Protein AF-A0A924LS79-F1 (afdb_monomer_lite)

Foldseek 3Di:
DVVVVVVVVVVPPVQPADEDEAFEDALPAQWGQQCVCVCVVDVPHDPVQKDKWKDQDPVCLVVVHDTDPPNGTDRHDAQRKMKMWIAGNPPRDIHIYIHGYHYDQDDKDKDKDWPAPDDPVFWTKMAIDIDGDDDFDWDAWPPVRDIDSRRIDTRHDPDDTDD

Sequence (163 aa):
MKKLLLILLLLVKTAFFGQISSLNSDCSGNTFNLNSKIPELLVNQNPNNSTVTFYLTFFDAVAMTNPIVNASAFVGTNGQEIYANVQNNVNGLSSQYGFSLVVTNSNLVVTTAIISPVTCTNGGTIQASPSGGSGNYTYTLLYYGMSSPSGLFSNLNAGNYTI

pLDDT: mean 85.3, std 14.97, range [38.5, 98.12]

Radius of gyration: 26.48 Å; chains: 1; bounding box: 48×28×94 Å

Secondary structure (DSSP, 8-state):
--HHHHHHHHS-----PEE---EEE-TT-SEE-GGGGHHHHTTTS-GGGEEEEEESSHHHHHHT-S--S-GGGEE--TT-EEEEEEEETTT--EEEEEEEEEE--PPPEEEEEEEE---SSS-EEEEEEEES--S---EEETTTTEEESS-EEEEEPSS----

Structure (mmCIF, N/CA/C/O backbone):
data_AF-A0A924LS79-F1
#
_entry.id   AF-A0A924LS79-F1
#
loop_
_atom_site.group_PDB
_atom_site.id
_atom_site.type_symbol
_atom_site.label_atom_id
_atom_site.label_alt_id
_atom_site.label_comp_id
_atom_site.label_asym_id
_atom_site.label_entity_id
_atom_site.label_seq_id
_atom_site.pdbx_PDB_ins_code
_atom_site.Cartn_x
_atom_site.Cartn_y
_atom_site.Cartn_z
_atom_site.occupancy
_atom_site.B_iso_or_equiv
_atom_site.auth_seq_id
_atom_site.auth_comp_id
_atom_site.auth_asym_id
_atom_site.auth_atom_id
_atom_site.pdbx_PDB_model_num
ATOM 1 N N . MET A 1 1 ? 5.195 -1.147 -54.766 1.00 56.88 1 MET A N 1
ATOM 2 C CA . MET A 1 1 ? 4.907 -0.602 -53.417 1.00 56.88 1 MET A CA 1
ATOM 3 C C . MET A 1 1 ? 4.285 -1.612 -52.430 1.00 56.88 1 MET A C 1
ATOM 5 O O . MET A 1 1 ? 3.839 -1.198 -51.375 1.00 56.88 1 MET A O 1
ATOM 9 N N . LYS A 1 2 ? 4.291 -2.935 -52.697 1.00 53.00 2 LYS A N 1
ATOM 10 C CA . LYS A 1 2 ? 3.782 -3.955 -51.744 1.00 53.00 2 LYS A CA 1
ATOM 11 C C . LYS A 1 2 ? 4.863 -4.640 -50.890 1.00 53.00 2 LYS A C 1
ATOM 13 O O . LYS A 1 2 ? 4.554 -5.123 -49.812 1.00 53.00 2 LYS A O 1
ATOM 18 N N . LYS A 1 3 ? 6.134 -4.633 -51.322 1.00 50.47 3 LYS A N 1
ATOM 19 C CA . LYS A 1 3 ? 7.257 -5.190 -50.537 1.00 50.47 3 LYS A CA 1
ATOM 20 C C . LYS A 1 3 ? 7.756 -4.248 -49.427 1.00 50.47 3 LYS A C 1
ATOM 22 O O . LYS A 1 3 ? 8.283 -4.724 -48.433 1.00 50.47 3 LYS A O 1
ATOM 27 N N . LEU A 1 4 ? 7.524 -2.937 -49.560 1.00 43.22 4 LEU A N 1
ATOM 28 C CA . LEU A 1 4 ? 7.904 -1.939 -48.548 1.00 43.22 4 LEU A CA 1
ATOM 29 C C . LEU A 1 4 ? 6.917 -1.899 -47.363 1.00 43.22 4 LEU A C 1
ATOM 31 O O . LEU A 1 4 ? 7.325 -1.662 -46.234 1.00 43.22 4 LEU A O 1
ATOM 35 N N . LEU A 1 5 ? 5.637 -2.216 -47.602 1.00 48.28 5 LEU A N 1
ATOM 36 C CA . LEU A 1 5 ? 4.604 -2.283 -46.560 1.00 48.28 5 LEU A CA 1
ATOM 37 C C . LEU A 1 5 ? 4.782 -3.508 -45.640 1.00 48.28 5 LEU A C 1
ATOM 39 O O . LEU A 1 5 ? 4.510 -3.426 -44.450 1.00 48.28 5 LEU A O 1
ATOM 43 N N . LEU A 1 6 ? 5.298 -4.624 -46.175 1.00 40.72 6 LEU A N 1
ATOM 44 C CA . LEU A 1 6 ? 5.572 -5.843 -45.402 1.00 40.72 6 LEU A CA 1
ATOM 45 C C . LEU A 1 6 ? 6.809 -5.710 -44.498 1.00 40.72 6 LEU A C 1
ATOM 47 O O . LEU A 1 6 ? 6.827 -6.281 -43.417 1.00 40.72 6 LEU A O 1
ATOM 51 N N . ILE A 1 7 ? 7.818 -4.935 -44.916 1.00 46.94 7 ILE A N 1
ATOM 52 C CA . ILE A 1 7 ? 9.011 -4.636 -44.102 1.00 46.94 7 ILE A CA 1
ATOM 53 C C . ILE A 1 7 ? 8.681 -3.609 -43.007 1.00 46.94 7 ILE A C 1
ATOM 55 O O . ILE A 1 7 ? 9.192 -3.721 -41.896 1.00 46.94 7 ILE A O 1
ATOM 59 N N . LEU A 1 8 ? 7.773 -2.663 -43.279 1.00 42.47 8 LEU A N 1
ATOM 60 C CA . LEU A 1 8 ? 7.286 -1.717 -42.271 1.00 42.47 8 LEU A CA 1
ATOM 61 C C . LEU A 1 8 ? 6.385 -2.396 -41.220 1.00 42.47 8 LEU A C 1
ATOM 63 O O . LEU A 1 8 ? 6.464 -2.046 -40.047 1.00 42.47 8 LEU A O 1
ATOM 67 N N . LEU A 1 9 ? 5.607 -3.422 -41.604 1.00 43.00 9 LEU A N 1
ATOM 68 C CA . LEU A 1 9 ? 4.894 -4.286 -40.649 1.00 43.00 9 LEU A CA 1
ATOM 69 C C . LEU A 1 9 ? 5.820 -5.254 -39.885 1.00 43.00 9 LEU A C 1
ATOM 71 O O . LEU A 1 9 ? 5.469 -5.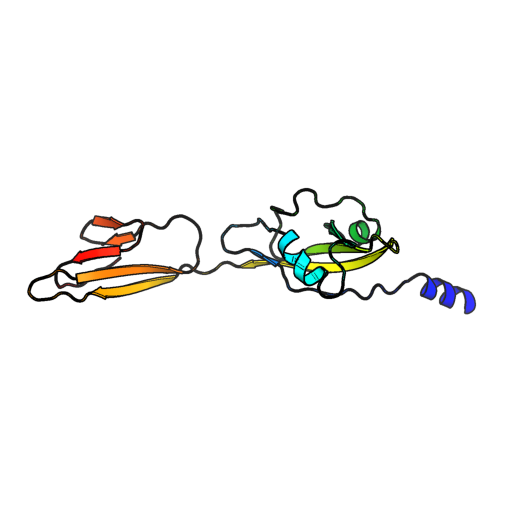662 -38.785 1.00 43.00 9 LEU A O 1
ATOM 75 N N . LEU A 1 10 ? 6.996 -5.602 -40.424 1.00 38.50 10 LEU A N 1
ATOM 76 C CA . LEU A 1 10 ? 7.987 -6.454 -39.742 1.00 38.50 10 LEU A CA 1
ATOM 77 C C . LEU A 1 10 ? 8.794 -5.712 -38.657 1.00 38.50 10 LEU A C 1
ATOM 79 O O . LEU A 1 10 ? 9.420 -6.356 -37.818 1.00 38.50 10 LEU A O 1
ATOM 83 N N . LEU A 1 11 ? 8.800 -4.374 -38.677 1.00 43.62 11 LEU A N 1
ATOM 84 C CA . LEU A 1 11 ? 9.462 -3.527 -37.672 1.00 43.62 11 LEU A CA 1
ATOM 85 C C . LEU A 1 11 ? 8.560 -3.177 -36.484 1.00 43.62 11 LEU A C 1
ATOM 87 O O . LEU A 1 11 ? 9.061 -2.748 -35.446 1.00 43.62 11 LEU A O 1
ATOM 91 N N . VAL A 1 12 ? 7.254 -3.427 -36.586 1.00 47.00 12 VAL A N 1
ATOM 92 C CA . VAL A 1 12 ? 6.381 -3.466 -35.415 1.00 47.00 12 VAL A CA 1
ATOM 93 C C . VAL A 1 12 ? 6.470 -4.882 -34.861 1.00 47.00 12 VAL A C 1
ATOM 95 O O . VAL A 1 12 ? 5.630 -5.732 -35.144 1.00 47.00 12 VAL A O 1
ATOM 98 N N . LYS A 1 13 ? 7.517 -5.159 -34.069 1.00 41.66 13 LYS A N 1
ATOM 99 C CA . LYS A 1 13 ? 7.424 -6.230 -33.070 1.00 41.66 13 LYS A CA 1
ATOM 100 C C . LYS A 1 13 ? 6.155 -5.925 -32.281 1.00 41.66 13 LYS A C 1
ATOM 102 O O . LYS A 1 13 ? 6.141 -4.986 -31.492 1.00 41.66 13 LYS A O 1
ATOM 107 N N . THR A 1 14 ? 5.077 -6.656 -32.537 1.00 43.00 14 THR A N 1
ATOM 108 C CA . THR A 1 14 ? 3.890 -6.620 -31.693 1.00 43.00 14 THR A CA 1
ATOM 109 C C . THR A 1 14 ? 4.330 -7.156 -30.340 1.00 43.00 14 THR A C 1
ATOM 111 O O . THR A 1 14 ? 4.379 -8.367 -30.132 1.00 43.00 14 THR A O 1
ATOM 114 N N . ALA A 1 15 ? 4.753 -6.255 -29.454 1.00 46.50 15 ALA A N 1
ATOM 115 C CA . ALA A 1 15 ? 4.912 -6.559 -28.050 1.00 46.50 15 ALA A CA 1
ATOM 116 C C . ALA A 1 15 ? 3.502 -6.866 -27.550 1.00 46.50 15 ALA A C 1
ATOM 118 O O . ALA A 1 15 ? 2.662 -5.980 -27.403 1.00 46.50 15 ALA A O 1
ATOM 119 N N . PHE A 1 16 ? 3.207 -8.155 -27.425 1.00 45.81 16 PHE A N 1
ATOM 120 C CA . PHE A 1 16 ? 2.018 -8.609 -26.737 1.00 45.81 16 PHE A CA 1
ATOM 121 C C . PHE A 1 16 ? 2.243 -8.251 -25.269 1.00 45.81 16 PHE A C 1
ATOM 123 O O . PHE A 1 16 ? 3.139 -8.796 -24.627 1.00 45.81 16 PHE A O 1
ATOM 130 N N . PHE A 1 17 ? 1.515 -7.261 -24.772 1.00 55.97 17 PHE A N 1
ATOM 131 C CA . PHE A 1 17 ? 1.613 -6.869 -23.376 1.00 55.97 17 PHE A CA 1
ATOM 132 C C . PHE A 1 17 ? 0.940 -7.924 -22.514 1.00 55.97 17 PHE A C 1
ATOM 134 O O . PHE A 1 17 ? -0.225 -8.256 -22.733 1.00 55.97 17 PHE A O 1
ATOM 141 N N . GLY A 1 18 ? 1.651 -8.418 -21.506 1.00 61.34 18 GLY A N 1
ATOM 142 C CA . GLY A 1 18 ? 0.978 -9.017 -20.365 1.00 61.34 18 GLY A CA 1
ATOM 143 C C . GLY A 1 18 ? 0.411 -7.891 -19.507 1.00 61.34 18 GLY A C 1
ATOM 144 O O . GLY A 1 18 ? 1.173 -7.075 -18.987 1.00 61.34 18 GLY A O 1
ATOM 145 N N . GLN A 1 19 ? -0.910 -7.821 -19.358 1.00 73.25 19 GLN A N 1
ATOM 146 C CA . GLN A 1 19 ? -1.488 -7.082 -18.240 1.00 73.25 19 GLN A CA 1
ATOM 147 C C . GLN A 1 19 ? -1.368 -7.962 -16.996 1.00 73.25 19 GLN A C 1
ATOM 149 O O . GLN A 1 19 ? -1.672 -9.155 -17.052 1.00 73.25 19 GLN A O 1
ATOM 154 N N . ILE A 1 20 ? -0.913 -7.381 -15.891 1.00 86.50 20 ILE A N 1
ATOM 155 C CA . ILE A 1 20 ? -0.900 -8.043 -14.582 1.00 86.50 20 ILE A CA 1
ATOM 156 C C . ILE A 1 20 ? -1.923 -7.378 -13.664 1.00 86.50 20 ILE A C 1
ATOM 158 O O . ILE A 1 20 ? -2.471 -6.320 -13.990 1.00 86.50 20 ILE A O 1
ATOM 162 N N . SER A 1 21 ? -2.208 -7.999 -12.523 1.00 90.06 21 SER A N 1
ATOM 163 C CA . SER A 1 21 ? -3.190 -7.467 -11.582 1.00 90.06 21 SER A CA 1
ATOM 164 C C . SER A 1 21 ? -2.845 -6.033 -11.145 1.00 90.06 21 SER A C 1
ATOM 166 O O . SER A 1 21 ? -1.671 -5.673 -11.007 1.00 90.06 21 SER A O 1
ATOM 168 N N . SER A 1 22 ? -3.863 -5.200 -10.902 1.00 90.12 22 SER A N 1
ATOM 169 C CA . SER A 1 22 ? -3.664 -3.839 -10.389 1.00 90.12 22 SER A CA 1
ATOM 170 C C . SER A 1 22 ? -2.937 -3.851 -9.046 1.00 90.12 22 SER A C 1
ATOM 172 O O . SER A 1 22 ? -3.028 -4.813 -8.276 1.00 90.12 22 SER A O 1
ATOM 174 N N . LEU A 1 23 ? -2.189 -2.788 -8.752 1.00 92.00 23 LEU A N 1
ATOM 175 C CA . LEU A 1 23 ? -1.584 -2.603 -7.439 1.00 92.00 23 LEU A CA 1
ATOM 176 C C . LEU A 1 23 ? -2.480 -1.701 -6.597 1.00 92.00 23 LEU A C 1
ATOM 178 O O . LEU A 1 23 ? -2.625 -0.515 -6.893 1.00 92.00 23 LEU A O 1
ATOM 182 N N . 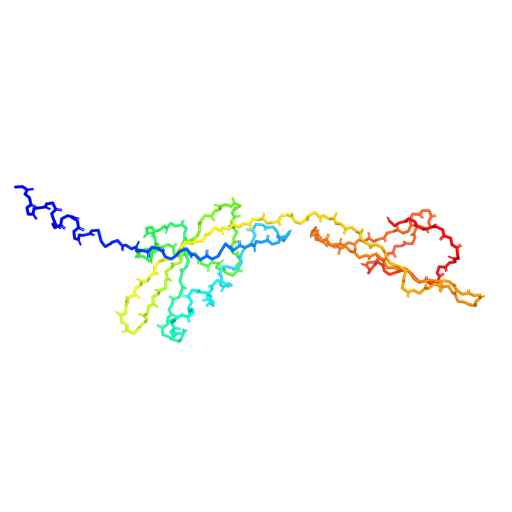ASN A 1 24 ? -3.061 -2.275 -5.551 1.00 88.25 24 ASN A N 1
ATOM 183 C CA . ASN A 1 24 ? -3.956 -1.551 -4.666 1.00 88.25 24 ASN A CA 1
ATOM 184 C C . ASN A 1 24 ? -3.152 -0.937 -3.516 1.00 88.25 24 ASN A C 1
ATOM 186 O O . ASN A 1 24 ? -2.321 -1.624 -2.916 1.00 88.25 24 ASN A O 1
ATOM 190 N N . SER A 1 25 ? -3.398 0.335 -3.206 1.00 83.31 25 SER A N 1
ATOM 191 C CA . SER A 1 25 ? -3.056 0.899 -1.904 1.00 83.31 25 SER A CA 1
ATOM 192 C C . SER A 1 25 ? -4.305 0.917 -1.027 1.00 83.31 25 SER A C 1
ATOM 194 O O . SER A 1 25 ? -5.404 1.272 -1.472 1.00 83.31 25 SER A O 1
ATOM 196 N N . ASP A 1 26 ? -4.129 0.510 0.227 1.00 73.69 26 ASP A N 1
ATOM 197 C CA . ASP A 1 26 ? -5.137 0.701 1.267 1.00 73.69 26 ASP A CA 1
ATOM 198 C C . ASP A 1 26 ? -5.225 2.199 1.633 1.00 73.69 26 ASP A C 1
ATOM 200 O O . ASP A 1 26 ? -4.534 3.051 1.064 1.00 73.69 26 ASP A O 1
ATOM 204 N N . CYS A 1 27 ? -6.012 2.538 2.658 1.00 61.91 27 CYS A N 1
ATOM 205 C CA . CYS A 1 27 ? -6.170 3.897 3.196 1.00 61.91 27 CYS A CA 1
ATOM 206 C C . CYS A 1 27 ? -4.854 4.581 3.670 1.00 61.91 27 CYS A C 1
ATOM 208 O O . CYS A 1 27 ? -4.896 5.686 4.212 1.00 61.91 27 CYS A O 1
ATOM 210 N N . SER A 1 28 ? -3.685 3.956 3.487 1.00 62.16 28 SER A N 1
ATOM 211 C CA . SER A 1 28 ? -2.334 4.489 3.733 1.00 62.16 28 SER A CA 1
ATOM 212 C C . SER A 1 28 ? -1.910 5.609 2.768 1.00 62.16 28 SER A C 1
ATOM 214 O O . SER A 1 28 ? -0.803 6.135 2.886 1.00 62.16 28 SER A O 1
ATOM 216 N N . GLY A 1 29 ? -2.783 5.997 1.836 1.00 70.81 29 GLY A N 1
ATOM 217 C CA . GLY A 1 29 ? -2.595 7.130 0.939 1.00 70.81 29 GLY A CA 1
ATOM 218 C C . GLY A 1 29 ? -2.072 6.735 -0.441 1.00 70.81 29 GLY A C 1
ATOM 219 O O . GLY A 1 29 ? -2.237 5.611 -0.910 1.00 70.81 29 GLY A O 1
ATOM 220 N N . ASN A 1 30 ? -1.444 7.699 -1.106 1.00 84.50 30 ASN A N 1
ATOM 221 C CA . ASN A 1 30 ? -0.997 7.617 -2.499 1.00 84.50 30 ASN A CA 1
ATOM 222 C C . ASN A 1 30 ? 0.363 6.910 -2.677 1.00 84.50 30 ASN A C 1
ATOM 224 O O . ASN A 1 30 ? 1.015 7.087 -3.703 1.00 84.50 30 ASN A O 1
ATOM 228 N N . THR A 1 31 ? 0.818 6.144 -1.683 1.00 90.56 31 THR A N 1
ATOM 229 C CA . THR A 1 31 ? 2.130 5.481 -1.691 1.00 90.56 31 THR A CA 1
ATOM 230 C C . THR A 1 31 ? 1.983 3.998 -2.016 1.00 90.56 31 THR A C 1
ATOM 232 O O . THR A 1 31 ? 1.211 3.287 -1.377 1.00 90.56 31 THR A O 1
ATOM 235 N N . PHE A 1 32 ? 2.771 3.517 -2.975 1.00 92.62 32 PHE A N 1
ATOM 236 C CA . PHE A 1 32 ? 2.709 2.170 -3.528 1.00 92.62 32 PHE A CA 1
ATOM 237 C C . PHE A 1 32 ? 4.078 1.491 -3.470 1.00 92.62 32 PHE A C 1
ATOM 239 O O . PHE A 1 32 ? 5.094 2.065 -3.865 1.00 92.62 32 PHE A O 1
ATOM 246 N N . ASN A 1 33 ? 4.102 0.231 -3.035 1.00 94.81 33 ASN A N 1
ATOM 247 C CA . ASN A 1 33 ? 5.284 -0.617 -3.151 1.00 94.81 33 ASN A CA 1
ATOM 248 C C . ASN A 1 33 ? 5.210 -1.422 -4.456 1.00 94.81 33 ASN A C 1
ATOM 250 O O . ASN A 1 33 ? 4.621 -2.502 -4.492 1.00 94.81 33 ASN A O 1
ATOM 254 N N . LEU A 1 34 ? 5.812 -0.904 -5.527 1.00 95.50 34 LEU A N 1
ATOM 255 C CA . LEU A 1 34 ? 5.839 -1.534 -6.851 1.00 95.50 34 LEU A CA 1
ATOM 256 C C . LEU A 1 34 ? 6.564 -2.887 -6.828 1.00 95.50 34 LEU A C 1
ATOM 258 O O . LEU A 1 34 ? 6.178 -3.805 -7.550 1.00 95.50 34 LEU A O 1
ATOM 262 N N . ASN A 1 35 ? 7.555 -3.056 -5.942 1.00 95.69 35 ASN A N 1
ATOM 263 C CA . ASN A 1 35 ? 8.298 -4.314 -5.808 1.00 95.69 35 ASN A CA 1
ATOM 264 C C . ASN A 1 35 ? 7.397 -5.489 -5.392 1.00 95.69 35 ASN A C 1
ATOM 266 O O . ASN A 1 35 ? 7.742 -6.641 -5.644 1.00 95.69 35 ASN A O 1
ATOM 270 N N . SER A 1 36 ? 6.217 -5.221 -4.821 1.00 94.62 36 SER A N 1
ATOM 271 C CA . SER A 1 36 ? 5.221 -6.258 -4.521 1.00 94.62 36 SER A CA 1
ATOM 272 C C . SER A 1 36 ? 4.696 -6.987 -5.767 1.00 94.62 36 SER A C 1
ATOM 274 O O . SER A 1 36 ? 4.183 -8.096 -5.643 1.00 94.62 36 SER A O 1
ATOM 276 N N . LYS A 1 37 ? 4.862 -6.414 -6.969 1.00 94.81 37 LYS A N 1
ATOM 277 C CA . LYS A 1 37 ? 4.500 -7.046 -8.249 1.00 94.81 37 LYS A CA 1
ATOM 278 C C . LYS A 1 37 ? 5.570 -7.972 -8.817 1.00 94.81 37 LYS A C 1
ATOM 280 O O . LYS A 1 37 ? 5.275 -8.743 -9.725 1.00 94.81 37 LYS A O 1
ATOM 285 N N . ILE A 1 38 ? 6.793 -7.950 -8.283 1.00 94.75 38 ILE A N 1
ATOM 286 C CA . ILE A 1 38 ? 7.903 -8.778 -8.779 1.00 94.75 38 ILE A CA 1
ATOM 287 C C . ILE A 1 38 ? 7.568 -10.283 -8.781 1.00 94.75 38 ILE A C 1
ATOM 289 O O . ILE A 1 38 ? 7.847 -10.926 -9.792 1.00 94.75 38 ILE A O 1
ATOM 293 N N . PRO A 1 39 ? 6.939 -10.871 -7.741 1.00 93.81 39 PRO A N 1
ATOM 294 C CA . PRO A 1 39 ? 6.581 -12.290 -7.767 1.00 93.81 39 PRO A CA 1
ATOM 295 C C . PRO A 1 39 ? 5.644 -12.661 -8.924 1.00 93.81 39 PRO A C 1
ATOM 297 O O . PRO A 1 39 ? 5.843 -13.692 -9.558 1.00 93.81 39 PRO A O 1
ATOM 300 N N . GLU A 1 40 ? 4.663 -11.806 -9.235 1.00 93.19 40 GLU A N 1
ATOM 301 C CA . GLU A 1 40 ? 3.724 -11.996 -10.351 1.00 93.19 40 GLU A CA 1
ATOM 302 C C . GLU A 1 40 ? 4.423 -11.836 -11.713 1.00 93.19 40 GLU A C 1
ATOM 304 O O . GLU A 1 40 ? 4.211 -12.628 -12.629 1.00 93.19 40 GLU A O 1
ATOM 309 N N . LEU A 1 41 ? 5.325 -10.857 -11.826 1.00 92.19 41 LEU A N 1
ATOM 310 C CA . LEU A 1 41 ? 6.125 -10.600 -13.029 1.00 92.19 41 LEU A CA 1
ATOM 311 C C . LEU A 1 41 ? 7.124 -11.726 -13.351 1.00 92.19 41 LEU A C 1
ATOM 313 O O . LEU A 1 41 ? 7.538 -11.871 -14.502 1.00 92.19 41 LEU A O 1
ATOM 317 N N . LEU A 1 42 ? 7.520 -12.518 -12.350 1.00 92.06 42 LEU A N 1
ATOM 318 C CA . LEU A 1 42 ? 8.536 -13.566 -12.471 1.00 92.06 42 LEU A CA 1
ATOM 319 C C . LEU A 1 42 ? 7.980 -14.997 -12.399 1.00 92.06 42 LEU A C 1
ATOM 321 O O . LEU A 1 42 ? 8.775 -15.931 -12.353 1.00 92.06 42 LEU A O 1
ATOM 325 N N . VAL A 1 43 ? 6.656 -15.204 -12.449 1.00 84.69 43 VAL A N 1
ATOM 326 C CA . VAL A 1 43 ? 6.012 -16.535 -12.299 1.00 84.69 43 VAL A CA 1
ATOM 327 C C . VAL A 1 43 ? 6.638 -17.629 -13.180 1.00 84.69 43 VAL A C 1
ATOM 329 O O . VAL A 1 43 ? 6.724 -18.777 -12.758 1.00 84.69 43 VAL A O 1
ATOM 332 N N . ASN A 1 44 ? 7.120 -17.280 -14.378 1.00 81.88 44 ASN A N 1
ATOM 333 C CA . ASN A 1 44 ? 7.751 -18.211 -15.325 1.00 81.88 44 ASN A CA 1
ATOM 334 C C . ASN A 1 44 ? 9.201 -17.831 -15.677 1.00 81.88 44 ASN A C 1
ATOM 336 O O . ASN A 1 44 ? 9.690 -18.160 -16.757 1.00 81.88 44 ASN A O 1
ATOM 340 N N . GLN A 1 45 ? 9.882 -17.089 -14.804 1.00 83.69 45 GLN A N 1
ATOM 341 C CA . GLN A 1 45 ? 11.262 -16.645 -15.000 1.00 83.69 45 GLN A CA 1
ATOM 342 C C . GLN A 1 45 ? 12.123 -17.074 -13.810 1.00 83.69 45 GLN A C 1
ATOM 344 O O . GLN A 1 45 ? 11.633 -17.218 -12.696 1.00 83.69 45 GLN A O 1
ATOM 349 N N . ASN A 1 46 ? 13.428 -17.265 -14.026 1.00 86.88 46 ASN A N 1
ATOM 350 C CA . ASN A 1 46 ? 14.360 -17.479 -12.919 1.00 86.88 46 ASN A CA 1
ATOM 351 C C . ASN A 1 46 ? 14.688 -16.120 -12.270 1.00 86.88 46 ASN A C 1
ATOM 353 O O . ASN A 1 46 ? 15.308 -15.289 -12.946 1.00 86.88 46 ASN A O 1
ATOM 357 N N . PRO A 1 47 ? 14.345 -15.889 -10.988 1.00 88.88 47 PRO A N 1
ATOM 358 C CA . PRO A 1 47 ? 14.584 -14.606 -10.330 1.00 88.88 47 PRO A CA 1
ATOM 359 C C . PRO A 1 47 ? 16.061 -14.217 -10.233 1.00 88.88 47 PRO A C 1
ATOM 361 O O . PRO A 1 47 ? 16.378 -13.037 -10.273 1.00 88.88 47 PRO A O 1
ATOM 364 N N . ASN A 1 48 ? 16.979 -15.187 -10.175 1.00 90.88 48 ASN A N 1
ATOM 365 C CA . ASN A 1 48 ? 18.420 -14.910 -10.100 1.00 90.88 48 ASN A CA 1
ATOM 366 C C . ASN A 1 48 ? 19.000 -14.410 -11.429 1.00 90.88 48 ASN A C 1
ATOM 368 O O . ASN A 1 48 ? 20.053 -13.780 -11.463 1.00 90.88 48 ASN A O 1
ATOM 372 N N . ASN A 1 49 ? 18.301 -14.691 -12.527 1.00 92.62 49 ASN A N 1
ATOM 373 C CA . ASN A 1 49 ? 18.716 -14.344 -13.880 1.00 92.62 49 ASN A CA 1
ATOM 374 C C . ASN A 1 49 ? 17.814 -13.268 -14.488 1.00 92.62 49 ASN A C 1
ATOM 376 O O . ASN A 1 49 ? 17.839 -13.091 -15.702 1.00 92.62 49 ASN A O 1
ATOM 380 N N . SER A 1 50 ? 16.999 -12.589 -13.681 1.00 93.31 50 SER A N 1
ATOM 381 C CA . SER A 1 50 ? 16.037 -11.606 -14.169 1.00 93.31 50 SER A CA 1
ATOM 382 C C . SER A 1 50 ? 16.155 -10.300 -13.399 1.00 93.31 50 SER A C 1
ATOM 384 O O . SER A 1 50 ? 16.265 -10.297 -12.177 1.00 93.31 50 SER A O 1
ATOM 386 N N . THR A 1 51 ? 16.094 -9.189 -14.120 1.00 95.19 51 THR A N 1
ATOM 387 C CA . THR A 1 51 ? 16.068 -7.837 -13.566 1.00 95.19 51 THR A CA 1
ATOM 388 C C . THR A 1 51 ? 14.702 -7.227 -13.850 1.00 95.19 51 THR A C 1
ATOM 390 O O . THR A 1 51 ? 14.247 -7.249 -14.992 1.00 95.19 51 THR A O 1
ATOM 393 N N . VAL A 1 52 ? 14.044 -6.691 -12.819 1.00 96.56 52 VAL A N 1
ATOM 394 C CA . VAL A 1 52 ? 12.768 -5.976 -12.955 1.00 96.56 52 VAL A CA 1
ATOM 395 C C . VAL A 1 52 ? 12.988 -4.497 -12.666 1.00 96.56 52 VAL A C 1
ATOM 397 O O . VAL A 1 52 ? 13.483 -4.143 -11.597 1.00 96.56 52 VAL A O 1
ATOM 400 N N . THR A 1 53 ? 12.598 -3.636 -13.600 1.00 97.50 53 THR A N 1
ATOM 401 C CA . THR A 1 53 ? 12.633 -2.174 -13.455 1.00 97.50 53 THR A CA 1
ATOM 402 C C . THR A 1 53 ? 11.276 -1.571 -13.807 1.00 97.50 53 THR A C 1
ATOM 404 O O . THR A 1 53 ? 10.560 -2.094 -14.658 1.00 97.50 53 THR A O 1
ATOM 407 N N . PHE A 1 54 ? 10.902 -0.474 -13.144 1.00 98.12 54 PHE A N 1
ATOM 408 C CA . PHE A 1 54 ? 9.599 0.181 -13.310 1.00 98.12 54 PHE A CA 1
ATOM 409 C C . PHE A 1 54 ? 9.740 1.571 -13.935 1.00 98.12 54 PHE A C 1
ATOM 411 O O . PHE A 1 54 ? 10.740 2.252 -13.712 1.00 98.12 54 PHE A O 1
ATOM 418 N N . TYR A 1 55 ? 8.726 2.000 -14.685 1.00 98.06 55 TYR A N 1
ATOM 419 C CA . TYR A 1 55 ? 8.724 3.209 -15.508 1.00 98.06 55 TYR A CA 1
ATOM 420 C C . TYR A 1 55 ? 7.332 3.846 -15.556 1.00 98.06 55 TYR A C 1
ATOM 422 O O . TYR A 1 55 ? 6.315 3.167 -15.403 1.00 98.06 55 TYR A O 1
ATOM 430 N N . LEU A 1 56 ? 7.293 5.159 -15.807 1.00 96.50 56 LEU A N 1
ATOM 431 C CA . LEU A 1 56 ? 6.047 5.922 -15.963 1.00 96.50 56 LEU A CA 1
ATOM 432 C C . LEU A 1 56 ? 5.450 5.819 -17.367 1.00 96.50 56 LEU A C 1
ATOM 434 O O . LEU A 1 56 ? 4.254 6.027 -17.540 1.00 96.50 56 LEU A O 1
ATOM 438 N N . THR A 1 57 ? 6.273 5.526 -18.373 1.00 95.88 57 THR A N 1
ATOM 439 C CA . THR A 1 57 ? 5.822 5.404 -19.758 1.00 95.88 57 THR A CA 1
ATOM 440 C C . THR A 1 57 ? 6.262 4.077 -20.347 1.00 95.88 57 THR A C 1
ATOM 442 O O . THR A 1 57 ? 7.310 3.527 -20.000 1.00 95.88 57 THR A O 1
ATOM 445 N N . PHE A 1 58 ? 5.473 3.576 -21.293 1.00 93.25 58 PHE A N 1
ATOM 446 C CA . PHE A 1 58 ? 5.852 2.393 -22.050 1.00 93.25 58 PHE A CA 1
ATOM 447 C C . PHE A 1 58 ? 7.153 2.599 -22.838 1.00 93.25 58 PHE A C 1
ATOM 449 O O . PHE A 1 58 ? 7.991 1.702 -22.896 1.00 93.25 58 PHE A O 1
ATOM 456 N N . PHE A 1 59 ? 7.333 3.780 -23.435 1.00 94.62 59 PHE A N 1
ATOM 457 C CA . PHE A 1 59 ? 8.521 4.080 -24.231 1.00 94.62 59 PHE A CA 1
ATOM 458 C C . PHE A 1 59 ? 9.795 3.994 -23.384 1.00 94.62 59 PHE A C 1
ATOM 460 O O . PHE A 1 59 ? 10.752 3.340 -23.791 1.00 94.62 59 PHE A O 1
ATOM 467 N N . ASP A 1 60 ? 9.764 4.562 -22.178 1.00 96.94 60 ASP A N 1
ATOM 468 C CA . ASP A 1 60 ? 10.851 4.452 -21.206 1.00 96.94 60 ASP A CA 1
ATOM 469 C C . ASP A 1 60 ? 11.098 3.001 -20.779 1.00 96.94 60 ASP A C 1
ATOM 471 O O . ASP A 1 60 ? 12.249 2.580 -20.682 1.00 96.94 60 ASP A O 1
ATOM 475 N N . ALA A 1 61 ? 10.044 2.196 -20.604 1.00 95.50 61 ALA A N 1
ATOM 476 C CA . ALA A 1 61 ? 10.188 0.778 -20.281 1.00 95.50 61 ALA A CA 1
ATOM 477 C C . ALA A 1 61 ? 10.850 -0.029 -21.406 1.00 95.50 61 ALA A C 1
ATOM 479 O O . ALA A 1 61 ? 11.640 -0.929 -21.127 1.00 95.50 61 ALA A O 1
ATOM 480 N N . VAL A 1 62 ? 10.563 0.276 -22.674 1.00 93.94 62 VAL A N 1
ATOM 481 C CA . VAL A 1 62 ? 11.210 -0.373 -23.830 1.00 93.94 62 VAL A CA 1
ATOM 482 C C . VAL A 1 62 ? 12.649 0.100 -24.000 1.00 93.94 62 VAL A C 1
ATOM 484 O O . VAL A 1 62 ? 13.538 -0.719 -24.226 1.00 93.94 62 VAL A O 1
ATOM 487 N N . ALA A 1 63 ? 12.882 1.408 -23.886 1.00 94.50 63 ALA A N 1
ATOM 488 C CA . ALA A 1 63 ? 14.203 2.015 -24.016 1.00 94.50 63 ALA A CA 1
ATOM 489 C C . ALA A 1 63 ? 15.092 1.788 -22.779 1.00 94.50 63 ALA A C 1
ATOM 491 O O . ALA A 1 63 ? 16.299 2.009 -22.844 1.00 94.50 63 ALA A O 1
ATOM 492 N N . MET A 1 64 ? 14.501 1.333 -21.669 1.00 94.62 64 MET A N 1
ATOM 493 C CA . MET A 1 64 ? 15.117 1.214 -20.346 1.00 94.62 64 MET A CA 1
ATOM 494 C C . MET A 1 64 ? 15.710 2.542 -19.841 1.00 94.62 64 MET A C 1
ATOM 496 O O . MET A 1 64 ? 16.738 2.563 -19.165 1.00 94.62 64 MET A O 1
ATOM 500 N N . THR A 1 65 ? 15.047 3.658 -20.142 1.00 97.06 65 THR A N 1
ATOM 501 C CA . THR A 1 65 ? 15.440 5.021 -19.748 1.00 97.06 65 THR A CA 1
ATOM 502 C C . THR A 1 65 ? 14.555 5.549 -18.626 1.00 97.06 65 THR A C 1
ATOM 504 O O . THR A 1 65 ? 13.423 5.117 -18.491 1.00 97.06 65 THR A O 1
ATOM 507 N N . ASN A 1 66 ? 15.043 6.486 -17.808 1.00 96.88 66 ASN A N 1
ATOM 508 C CA . ASN A 1 66 ? 14.251 7.135 -16.746 1.00 96.88 66 ASN A CA 1
ATOM 509 C C . ASN A 1 66 ? 13.517 6.162 -15.783 1.00 96.88 66 ASN A C 1
ATOM 511 O O . ASN A 1 66 ? 12.306 6.299 -15.580 1.00 96.88 66 ASN A O 1
ATOM 515 N N . PRO A 1 67 ? 14.205 5.166 -15.185 1.00 97.81 67 PRO A N 1
ATOM 516 C CA . PRO A 1 67 ? 13.565 4.232 -14.263 1.00 97.81 67 PRO A CA 1
ATOM 517 C C . PRO A 1 67 ? 13.065 4.931 -12.990 1.00 97.81 67 PRO A C 1
ATOM 519 O O . PRO A 1 67 ? 13.686 5.864 -12.475 1.00 97.81 67 PRO A O 1
ATOM 522 N N . ILE A 1 68 ? 11.965 4.426 -12.433 1.00 98.12 68 ILE A N 1
ATOM 523 C CA . ILE A 1 68 ? 11.450 4.827 -11.122 1.00 98.12 68 ILE A CA 1
ATOM 524 C C . ILE A 1 68 ? 12.434 4.352 -10.049 1.00 98.12 68 ILE A C 1
ATOM 526 O O . ILE A 1 68 ? 12.572 3.157 -9.798 1.00 98.12 68 ILE A O 1
ATOM 530 N N . VAL A 1 69 ? 13.101 5.302 -9.390 1.00 95.69 69 VAL A N 1
ATOM 531 C CA . VAL A 1 69 ? 14.146 5.009 -8.393 1.00 95.69 69 VAL A CA 1
ATOM 532 C C . VAL A 1 69 ? 13.557 4.477 -7.082 1.00 95.69 69 VAL A C 1
ATOM 534 O O . VAL A 1 69 ? 14.050 3.496 -6.533 1.00 95.69 69 VAL A O 1
ATOM 537 N N . ASN A 1 70 ? 12.486 5.091 -6.571 1.00 94.31 70 ASN A N 1
ATOM 538 C CA . ASN A 1 70 ? 11.879 4.708 -5.291 1.00 94.31 70 ASN A CA 1
ATOM 539 C C . ASN A 1 70 ? 10.710 3.726 -5.480 1.00 94.31 70 ASN A C 1
ATOM 541 O O . ASN A 1 70 ? 9.564 4.035 -5.163 1.00 94.31 70 ASN A O 1
ATOM 545 N N . ALA A 1 71 ? 10.994 2.543 -6.026 1.00 95.50 71 ALA A N 1
ATOM 546 C CA . ALA A 1 71 ? 9.970 1.538 -6.322 1.00 95.50 71 ALA A CA 1
ATOM 547 C C . ALA A 1 71 ? 9.282 0.965 -5.066 1.00 95.50 71 ALA A C 1
ATOM 549 O O . ALA A 1 71 ? 8.145 0.513 -5.150 1.00 95.50 71 ALA A O 1
ATOM 550 N N . SER A 1 72 ? 9.924 0.994 -3.894 1.00 94.75 72 SER A N 1
ATOM 551 C CA . SER A 1 72 ? 9.335 0.494 -2.641 1.00 94.75 72 SER A CA 1
ATOM 552 C C . SER A 1 72 ? 8.319 1.442 -1.998 1.00 94.75 72 SER A C 1
ATOM 554 O O . SER A 1 72 ? 7.531 1.003 -1.164 1.00 94.75 72 SER A O 1
ATOM 556 N N . ALA A 1 73 ? 8.351 2.727 -2.354 1.00 93.19 73 ALA A N 1
ATOM 557 C CA . ALA A 1 73 ? 7.491 3.764 -1.790 1.00 93.19 73 ALA A CA 1
ATOM 558 C C . ALA A 1 73 ? 7.169 4.834 -2.847 1.00 93.19 73 ALA A C 1
ATOM 560 O O . ALA A 1 73 ? 7.344 6.034 -2.627 1.00 93.19 73 ALA A O 1
ATOM 561 N N . PHE A 1 74 ? 6.736 4.389 -4.024 1.00 95.00 74 PHE A N 1
ATOM 562 C CA . PHE A 1 74 ? 6.384 5.266 -5.131 1.00 95.00 74 PHE A CA 1
ATOM 563 C C . PHE A 1 74 ? 5.109 6.047 -4.800 1.00 95.00 74 PHE A C 1
ATOM 565 O O . PHE A 1 74 ? 4.098 5.447 -4.445 1.00 95.00 74 PHE A O 1
ATOM 572 N N . VAL A 1 75 ? 5.136 7.374 -4.936 1.00 93.25 75 VAL A N 1
ATOM 573 C CA . VAL A 1 75 ? 3.947 8.214 -4.744 1.00 93.25 75 VAL A CA 1
ATOM 574 C C . VAL A 1 75 ? 3.257 8.406 -6.092 1.00 93.25 75 VAL A C 1
ATOM 576 O O . VAL A 1 75 ? 3.795 9.083 -6.966 1.00 93.25 75 VAL A O 1
ATOM 579 N N . GLY A 1 76 ? 2.084 7.798 -6.252 1.00 91.94 76 GLY A N 1
ATOM 580 C CA . GLY A 1 76 ? 1.303 7.801 -7.489 1.00 91.94 76 GLY A CA 1
ATOM 581 C C . GLY A 1 76 ? -0.124 8.313 -7.307 1.00 91.94 76 GLY A C 1
ATOM 582 O O . GLY A 1 76 ? -0.515 8.743 -6.226 1.00 91.94 76 GLY A O 1
ATOM 583 N N . THR A 1 77 ? -0.929 8.271 -8.364 1.00 91.25 77 THR A N 1
ATOM 584 C CA . THR A 1 77 ? -2.348 8.661 -8.321 1.00 91.25 77 THR A CA 1
ATOM 585 C C . THR A 1 77 ? -3.269 7.495 -8.662 1.00 91.25 77 THR A C 1
ATOM 587 O O . THR A 1 77 ? -2.876 6.526 -9.312 1.00 91.25 77 THR A O 1
ATOM 590 N N . ASN A 1 78 ? -4.525 7.578 -8.215 1.00 90.81 78 ASN A N 1
ATOM 591 C CA . ASN A 1 78 ? -5.531 6.575 -8.548 1.00 90.81 78 ASN A CA 1
ATOM 592 C C . ASN A 1 78 ? -5.760 6.513 -10.067 1.00 90.81 78 ASN A C 1
ATOM 594 O O . ASN A 1 78 ? -6.019 7.539 -10.696 1.00 90.81 78 ASN A O 1
ATOM 598 N N . GLY A 1 79 ? -5.685 5.313 -10.637 1.00 89.81 79 GLY A N 1
ATOM 599 C CA . GLY A 1 79 ? -5.797 5.065 -12.073 1.00 89.81 79 GLY A CA 1
ATOM 600 C C . GLY A 1 79 ? -4.502 5.278 -12.862 1.00 89.81 79 GLY A C 1
ATOM 601 O O . GLY A 1 79 ? -4.506 5.074 -14.072 1.00 89.81 79 GLY A O 1
ATOM 602 N N . GLN A 1 80 ? -3.397 5.668 -12.218 1.00 94.00 80 GLN A N 1
ATOM 603 C CA . GLN A 1 80 ? -2.115 5.831 -12.900 1.00 94.00 80 GLN A CA 1
ATOM 604 C C . GLN A 1 80 ? -1.596 4.486 -13.412 1.00 94.00 80 GLN A C 1
ATOM 606 O O . GLN A 1 80 ? -1.561 3.507 -12.669 1.00 94.00 80 GLN A O 1
ATOM 611 N N . GLU A 1 81 ? -1.147 4.441 -14.663 1.00 95.12 81 GLU A N 1
ATOM 612 C CA . GLU A 1 81 ? -0.467 3.268 -15.209 1.00 95.12 81 GLU A CA 1
ATOM 613 C C . GLU A 1 81 ? 1.028 3.287 -14.892 1.00 95.12 81 GLU A C 1
ATOM 615 O O . GLU A 1 81 ? 1.692 4.321 -14.988 1.00 95.12 81 GLU A O 1
ATOM 620 N N . ILE A 1 82 ? 1.551 2.115 -14.545 1.00 97.12 82 ILE A N 1
ATOM 621 C CA . ILE A 1 82 ? 2.972 1.844 -14.356 1.00 97.12 82 ILE A CA 1
ATOM 622 C C . ILE A 1 82 ? 3.377 0.721 -15.300 1.00 97.12 82 ILE A C 1
ATOM 624 O O . ILE A 1 82 ? 2.650 -0.257 -15.492 1.00 97.12 82 ILE A O 1
ATOM 628 N N . TYR A 1 83 ? 4.572 0.860 -15.863 1.00 97.00 83 TYR A N 1
ATOM 629 C CA . TYR A 1 83 ? 5.139 -0.091 -16.803 1.00 97.00 83 TYR A CA 1
ATOM 630 C C . TYR A 1 83 ? 6.355 -0.772 -16.186 1.00 97.00 83 TYR A C 1
ATOM 632 O O . TYR A 1 83 ? 7.247 -0.105 -15.670 1.00 97.00 83 TYR A O 1
ATOM 640 N N . ALA A 1 84 ? 6.412 -2.099 -16.242 1.00 96.88 84 ALA A N 1
ATOM 641 C CA . ALA A 1 84 ? 7.565 -2.881 -15.814 1.00 96.88 84 ALA A CA 1
ATOM 642 C C . ALA A 1 84 ? 8.322 -3.424 -17.031 1.00 96.88 84 ALA A C 1
ATOM 644 O O . ALA A 1 84 ? 7.705 -3.918 -17.974 1.00 96.88 84 ALA A O 1
ATOM 645 N N . ASN A 1 85 ? 9.652 -3.377 -16.993 1.00 95.56 85 ASN A N 1
ATOM 646 C CA . ASN A 1 85 ? 10.525 -4.156 -17.865 1.00 95.56 85 ASN A CA 1
ATOM 647 C C . ASN A 1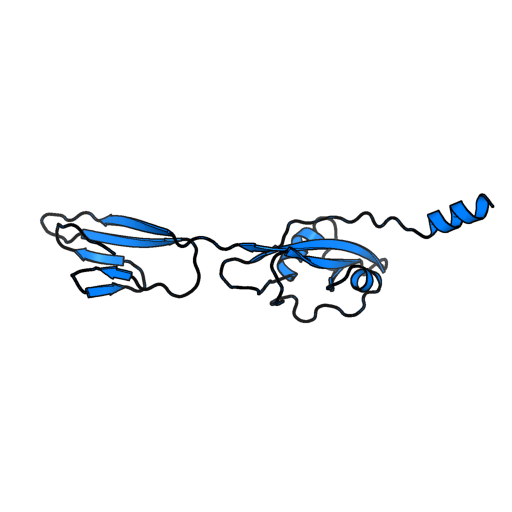 85 ? 11.073 -5.337 -17.062 1.00 95.56 85 ASN A C 1
ATOM 649 O O . ASN A 1 85 ? 11.656 -5.147 -15.997 1.00 95.56 85 ASN A O 1
ATOM 653 N N . VAL A 1 86 ? 10.877 -6.546 -17.578 1.00 95.25 86 VAL A N 1
ATOM 654 C CA . VAL A 1 86 ? 11.490 -7.770 -17.063 1.00 95.25 86 VAL A CA 1
ATOM 655 C C . VAL A 1 86 ? 12.562 -8.191 -18.057 1.00 95.25 86 VAL A C 1
ATOM 657 O O . VAL A 1 86 ? 12.235 -8.687 -19.136 1.00 95.25 86 VAL A O 1
ATOM 660 N N . GLN A 1 87 ? 13.829 -7.980 -17.708 1.00 94.94 87 GLN A N 1
ATOM 661 C CA . GLN A 1 87 ? 14.983 -8.348 -18.522 1.00 94.94 87 GLN A CA 1
ATOM 662 C C . GLN A 1 87 ? 15.594 -9.656 -18.029 1.00 94.94 87 GLN A C 1
ATOM 664 O O . GLN A 1 87 ? 15.907 -9.794 -16.851 1.00 94.94 87 GLN A O 1
ATOM 669 N N . ASN A 1 88 ? 15.824 -10.602 -18.935 1.00 93.62 88 ASN A N 1
ATOM 670 C CA . ASN A 1 88 ? 16.589 -11.806 -18.650 1.00 93.62 88 ASN A CA 1
ATOM 671 C C . ASN A 1 88 ? 18.088 -11.535 -18.866 1.00 93.62 88 ASN A C 1
ATOM 673 O O . ASN A 1 88 ? 18.534 -11.240 -19.973 1.00 93.62 88 ASN A O 1
ATOM 677 N N . ASN A 1 89 ? 18.876 -11.668 -17.805 1.00 92.50 89 ASN A N 1
ATOM 678 C CA . ASN A 1 89 ? 20.301 -11.340 -17.756 1.00 92.50 89 ASN A CA 1
ATOM 679 C C . ASN A 1 89 ? 21.192 -12.359 -18.493 1.00 92.50 89 ASN A C 1
ATOM 681 O O . ASN A 1 89 ? 22.376 -12.103 -18.685 1.00 92.50 89 ASN A O 1
ATOM 685 N N . VAL A 1 90 ? 20.650 -13.513 -18.903 1.00 93.38 90 VAL A N 1
ATOM 686 C CA . VAL A 1 90 ? 21.395 -14.535 -19.660 1.00 93.38 90 VAL A CA 1
ATOM 687 C C . VAL A 1 90 ? 21.334 -14.263 -21.160 1.00 93.38 90 VAL A C 1
ATOM 689 O O . VAL A 1 90 ? 22.342 -14.394 -21.847 1.00 93.38 90 VAL A O 1
ATOM 692 N N . ASN A 1 91 ? 20.160 -13.901 -21.685 1.00 90.50 91 ASN A N 1
ATOM 693 C CA . ASN A 1 91 ? 19.943 -13.731 -23.129 1.00 90.50 91 ASN A CA 1
ATOM 694 C C . ASN A 1 91 ? 19.644 -12.281 -23.556 1.00 90.50 91 ASN A C 1
ATOM 696 O O . ASN A 1 91 ? 19.518 -12.016 -24.750 1.00 90.50 91 ASN A O 1
ATOM 700 N N . GLY A 1 92 ? 19.523 -11.352 -22.605 1.00 87.81 92 GLY A N 1
ATOM 701 C CA . GLY A 1 92 ? 19.259 -9.932 -22.846 1.00 87.81 92 GLY A CA 1
ATOM 702 C C . GLY A 1 92 ? 17.845 -9.615 -23.338 1.00 87.81 92 GLY A C 1
ATOM 703 O O . GLY A 1 92 ? 17.572 -8.469 -23.692 1.00 87.81 92 GLY A O 1
ATOM 704 N N . LEU A 1 93 ? 16.941 -10.597 -23.394 1.00 90.19 93 LEU A N 1
ATOM 705 C CA . LEU A 1 93 ? 15.567 -10.379 -23.832 1.00 90.19 93 LEU A CA 1
ATOM 706 C C . LEU A 1 93 ? 14.765 -9.688 -22.731 1.00 90.19 93 LEU A C 1
ATOM 708 O O . LEU A 1 93 ? 14.822 -10.089 -21.569 1.00 90.19 93 LEU A O 1
ATOM 712 N N . SER A 1 94 ? 13.973 -8.694 -23.124 1.00 92.12 94 SER A N 1
ATOM 713 C CA . SER A 1 94 ? 13.066 -7.978 -22.230 1.00 92.12 94 SER A CA 1
ATOM 714 C C . SER A 1 94 ? 11.610 -8.208 -22.610 1.00 92.12 94 SER A C 1
ATOM 716 O O . SER A 1 94 ? 11.267 -8.232 -23.792 1.00 92.12 94 SER A O 1
ATOM 718 N N . SER A 1 95 ? 10.756 -8.322 -21.598 1.00 91.75 95 SER A N 1
ATOM 719 C CA . SER A 1 95 ? 9.295 -8.309 -21.723 1.00 91.75 95 SER A CA 1
ATOM 720 C C . SER A 1 95 ? 8.726 -7.115 -20.963 1.00 91.75 95 SER A C 1
ATOM 722 O O . SER A 1 95 ? 9.222 -6.787 -19.885 1.00 91.75 95 SER A O 1
ATOM 724 N N . GLN A 1 96 ? 7.700 -6.464 -21.511 1.00 94.12 96 GLN A N 1
ATOM 725 C CA . GLN A 1 96 ? 7.054 -5.311 -20.883 1.00 94.12 96 GLN A CA 1
ATOM 726 C C . GLN A 1 96 ? 5.656 -5.666 -20.383 1.00 94.12 96 GLN A C 1
ATOM 728 O O . GLN A 1 96 ? 4.893 -6.353 -21.064 1.00 94.12 96 GLN A O 1
ATOM 733 N N . TYR A 1 97 ? 5.325 -5.146 -19.207 1.00 94.12 97 TYR A N 1
ATOM 734 C CA . TYR A 1 97 ? 4.040 -5.347 -18.546 1.00 94.12 97 TYR A CA 1
ATOM 735 C C . TYR A 1 97 ? 3.478 -4.005 -18.099 1.00 94.12 97 TYR A C 1
ATOM 737 O O . TYR A 1 97 ? 4.239 -3.118 -17.716 1.00 94.12 97 TYR A O 1
ATOM 745 N N . GLY A 1 98 ? 2.156 -3.866 -18.139 1.00 94.31 98 GLY A N 1
ATOM 746 C CA . GLY A 1 98 ? 1.443 -2.695 -17.632 1.00 94.31 98 GLY A CA 1
ATOM 747 C C . GLY A 1 98 ? 0.510 -3.081 -16.490 1.00 94.31 98 GLY A C 1
ATOM 748 O O . GLY A 1 98 ? -0.117 -4.144 -16.530 1.00 94.31 98 GLY A O 1
ATOM 749 N N . PHE A 1 99 ? 0.410 -2.221 -15.480 1.00 94.75 99 PHE A N 1
ATOM 750 C CA . PHE A 1 99 ? -0.589 -2.335 -14.421 1.00 94.75 99 PHE A CA 1
ATOM 751 C C . PHE A 1 99 ? -1.024 -0.963 -13.919 1.00 94.75 99 PHE A C 1
ATOM 753 O O . PHE A 1 99 ? -0.255 -0.003 -13.933 1.00 94.75 99 PHE A O 1
ATOM 760 N N . SER A 1 100 ? -2.266 -0.880 -13.451 1.00 94.50 100 SER A N 1
ATOM 761 C CA . SER A 1 100 ? -2.817 0.345 -12.874 1.00 94.50 100 SER A CA 1
ATOM 762 C C . SER A 1 100 ? -2.620 0.375 -11.361 1.00 94.50 100 SER A C 1
ATOM 764 O O . SER A 1 100 ? -2.731 -0.650 -10.681 1.00 94.50 100 SER A O 1
ATOM 766 N N . LEU A 1 101 ? -2.371 1.569 -10.837 1.00 93.62 101 LEU A N 1
ATOM 767 C CA . LEU A 1 101 ? -2.443 1.885 -9.419 1.00 93.62 101 LEU A CA 1
ATOM 768 C C . LEU A 1 101 ? -3.897 2.151 -9.046 1.00 93.62 101 LEU A C 1
ATOM 770 O O . LEU A 1 101 ? -4.586 2.918 -9.719 1.00 93.62 101 LEU A O 1
ATOM 774 N N . VAL A 1 102 ? -4.368 1.528 -7.974 1.00 90.44 102 VAL A N 1
ATOM 775 C CA . VAL A 1 102 ? -5.738 1.702 -7.487 1.00 90.44 102 VAL A CA 1
ATOM 776 C C . VAL A 1 102 ? -5.681 2.128 -6.032 1.00 90.44 102 VAL A C 1
ATOM 778 O O . VAL A 1 102 ? -5.162 1.408 -5.187 1.00 90.44 102 VAL A O 1
ATOM 781 N N . VAL A 1 103 ? -6.228 3.299 -5.729 1.00 87.50 103 VAL A N 1
ATOM 782 C CA . VAL A 1 103 ? -6.399 3.749 -4.345 1.00 87.50 103 VAL A CA 1
ATOM 783 C C . VAL A 1 103 ? -7.752 3.247 -3.869 1.00 87.50 103 VAL A C 1
ATOM 785 O O . VAL A 1 103 ? -8.795 3.719 -4.329 1.00 87.50 103 VAL A O 1
ATOM 788 N N . THR A 1 104 ? -7.742 2.278 -2.958 1.00 80.06 104 THR A N 1
ATOM 789 C CA . THR A 1 104 ? -8.969 1.772 -2.341 1.00 80.06 104 THR A CA 1
ATOM 790 C C . THR A 1 104 ? -9.222 2.489 -1.023 1.00 80.06 104 THR A C 1
ATOM 792 O O . THR A 1 104 ? -8.467 2.357 -0.064 1.00 80.06 104 THR A O 1
ATOM 795 N N . ASN A 1 105 ? -10.312 3.255 -0.968 1.00 73.38 105 ASN A N 1
ATOM 796 C CA . ASN A 1 105 ? -10.808 3.799 0.289 1.00 73.38 105 ASN A CA 1
ATOM 797 C C . ASN A 1 105 ? -11.734 2.763 0.920 1.00 73.38 105 ASN A C 1
ATOM 799 O O . ASN A 1 105 ? -12.839 2.533 0.427 1.00 73.38 105 ASN A O 1
ATOM 803 N N . SER A 1 106 ? -11.292 2.133 2.004 1.00 73.94 106 SER A N 1
ATOM 804 C CA . SER A 1 106 ? -12.189 1.324 2.821 1.00 73.94 106 SER A CA 1
ATOM 805 C C . SER A 1 106 ? -12.960 2.239 3.761 1.00 73.94 106 SER A C 1
ATOM 807 O O . SER A 1 106 ? -12.360 2.933 4.588 1.00 73.94 106 SER A O 1
ATOM 809 N N . ASN A 1 107 ? -14.288 2.214 3.658 1.00 76.06 107 ASN A N 1
ATOM 810 C CA . ASN A 1 107 ? -15.159 2.925 4.588 1.00 76.06 107 ASN A CA 1
ATOM 811 C C . ASN A 1 107 ? -14.858 2.480 6.020 1.00 76.06 107 ASN A C 1
ATOM 813 O O . ASN A 1 107 ? -14.696 1.287 6.278 1.00 76.06 107 ASN A O 1
ATOM 817 N N . LEU A 1 108 ? -14.793 3.446 6.936 1.00 83.06 108 LEU A N 1
ATOM 818 C CA . LEU A 1 108 ? -14.681 3.152 8.356 1.00 83.06 108 LEU A CA 1
ATOM 819 C C . LEU A 1 108 ? -15.993 2.525 8.833 1.00 83.06 108 LEU A C 1
ATOM 821 O O . LEU A 1 108 ? -17.052 3.148 8.760 1.00 83.06 108 LEU A O 1
ATOM 825 N N . VAL A 1 109 ? -15.909 1.303 9.341 1.00 85.50 109 VAL A N 1
ATOM 826 C CA . VAL A 1 109 ? -17.009 0.590 9.989 1.00 85.50 109 VAL A CA 1
ATOM 827 C C . VAL A 1 109 ? -16.544 0.196 11.379 1.00 85.50 109 VAL A C 1
ATOM 829 O O . VAL A 1 109 ? -15.481 -0.396 11.531 1.00 85.50 109 VAL A O 1
ATOM 832 N N . VAL A 1 110 ? -17.332 0.510 12.403 1.00 89.12 110 VAL A N 1
ATOM 833 C CA . VAL A 1 110 ? -17.060 0.068 13.774 1.00 89.12 110 VAL A CA 1
ATOM 834 C C . VAL A 1 110 ? -18.018 -1.061 14.108 1.00 89.12 110 VAL A C 1
ATOM 836 O O . VAL A 1 110 ? -19.231 -0.927 13.966 1.00 89.12 110 VAL A O 1
ATOM 839 N N . THR A 1 111 ? -17.461 -2.181 14.546 1.00 90.75 111 THR A N 1
ATOM 840 C CA . THR A 1 111 ? -18.222 -3.323 15.055 1.00 90.75 111 THR A CA 1
ATOM 841 C C . THR A 1 111 ? -18.067 -3.392 16.562 1.00 90.75 111 THR A C 1
ATOM 843 O O . THR A 1 111 ? -16.978 -3.159 17.083 1.00 90.75 111 THR A O 1
ATOM 846 N N . THR A 1 112 ? -19.152 -3.686 17.273 1.00 90.38 112 THR A N 1
ATOM 847 C CA . THR A 1 112 ? -19.139 -3.858 18.727 1.00 90.38 112 THR A CA 1
ATOM 848 C C . THR A 1 112 ? -19.529 -5.286 19.081 1.00 90.38 112 THR A C 1
ATOM 850 O O . THR A 1 112 ? -20.430 -5.869 18.479 1.00 90.38 112 THR A O 1
ATOM 853 N N . ALA A 1 113 ? -18.829 -5.869 20.049 1.00 90.50 113 ALA A N 1
ATOM 854 C CA . ALA A 1 113 ? -19.068 -7.229 20.510 1.00 90.50 113 ALA A CA 1
ATOM 855 C C . ALA A 1 113 ? -19.037 -7.303 22.038 1.00 90.50 113 ALA A C 1
ATOM 857 O O . ALA A 1 113 ? -18.239 -6.628 22.692 1.00 90.50 113 ALA A O 1
ATOM 858 N N . ILE A 1 114 ? -19.885 -8.164 22.604 1.00 91.19 114 ILE A N 1
ATOM 859 C CA . ILE A 1 114 ? -19.807 -8.563 24.012 1.00 91.19 114 ILE A CA 1
ATOM 860 C C . ILE A 1 114 ? -18.791 -9.701 24.097 1.00 91.19 114 ILE A C 1
ATOM 862 O O . ILE A 1 114 ? -19.018 -10.775 23.546 1.00 91.19 114 ILE A O 1
ATOM 866 N N . ILE A 1 115 ? -17.675 -9.463 24.783 1.00 94.19 115 ILE A N 1
ATOM 867 C CA . ILE A 1 115 ? -16.626 -10.466 24.998 1.00 94.19 115 ILE A CA 1
ATOM 868 C C . ILE A 1 115 ? -16.953 -11.319 26.223 1.00 94.19 115 ILE A C 1
ATOM 870 O O . ILE A 1 115 ? -16.828 -12.540 26.184 1.00 94.19 115 ILE A O 1
ATOM 874 N N . SER A 1 116 ? -17.413 -10.682 27.302 1.00 92.88 116 SER A N 1
ATOM 875 C CA . SER A 1 116 ? -17.907 -11.379 28.488 1.00 92.88 116 SER A CA 1
ATOM 876 C C . SER A 1 116 ? -19.186 -10.712 28.996 1.00 92.88 116 SER A C 1
ATOM 878 O O . SER A 1 116 ? -19.186 -9.498 29.224 1.00 92.88 116 SER A O 1
ATOM 880 N N . PRO A 1 117 ? -20.285 -11.462 29.185 1.00 91.25 117 PRO A N 1
ATOM 881 C CA . PRO A 1 117 ? -21.498 -10.900 29.760 1.00 91.25 117 PRO A CA 1
ATOM 882 C C . PRO A 1 117 ? -21.277 -10.529 31.230 1.00 91.25 117 PRO A C 1
ATOM 884 O O . PRO A 1 117 ? -20.429 -11.106 31.913 1.00 91.25 117 PRO A O 1
ATOM 887 N N . VAL A 1 118 ? -22.069 -9.577 31.721 1.00 93.25 118 VAL A N 1
ATOM 888 C CA . VAL A 1 118 ? -22.134 -9.255 33.152 1.00 93.25 118 VAL A CA 1
ATOM 889 C C . VAL A 1 118 ? -22.697 -10.465 33.899 1.00 93.25 118 VAL A C 1
ATOM 891 O O . VAL A 1 118 ? -23.700 -11.044 33.479 1.00 93.25 118 VAL A O 1
ATOM 894 N N . THR A 1 119 ? -22.074 -10.836 35.015 1.00 91.56 119 THR A N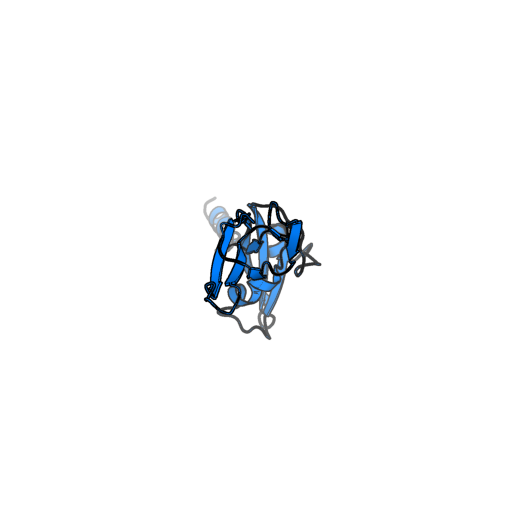 1
ATOM 895 C CA . THR A 1 119 ? -22.599 -11.852 35.938 1.00 91.56 119 THR A CA 1
ATOM 896 C C . THR A 1 119 ? -22.941 -11.215 37.283 1.00 91.56 119 THR A C 1
ATOM 898 O O . THR A 1 119 ? -22.653 -10.046 37.523 1.00 91.56 119 THR A O 1
ATOM 901 N N . CYS A 1 120 ? -23.543 -11.976 38.201 1.00 88.94 120 CYS A N 1
ATOM 902 C CA . CYS A 1 120 ? -23.876 -11.470 39.539 1.00 88.94 120 CYS A CA 1
ATOM 903 C C . CYS A 1 120 ? -22.650 -11.016 40.351 1.00 88.94 120 CYS A C 1
ATOM 905 O O . CYS A 1 120 ? -22.808 -10.282 41.321 1.00 88.94 120 CYS A O 1
ATOM 907 N N . THR A 1 121 ? -21.451 -11.478 39.989 1.00 91.12 121 THR A N 1
ATOM 908 C CA . THR A 1 121 ? -20.215 -11.239 40.747 1.00 91.12 121 THR A CA 1
ATOM 909 C C . THR A 1 121 ? -19.157 -10.472 39.963 1.00 91.12 121 THR A C 1
ATOM 911 O O . THR A 1 121 ? -18.253 -9.922 40.580 1.00 91.12 121 THR A O 1
ATOM 914 N N . ASN A 1 122 ? -19.239 -10.440 38.628 1.00 91.81 122 ASN A N 1
ATOM 915 C CA . ASN A 1 122 ? -18.218 -9.851 37.765 1.00 91.81 122 ASN A CA 1
ATOM 916 C C . ASN A 1 122 ? -18.843 -8.902 36.737 1.00 91.81 122 ASN A C 1
ATOM 918 O O . ASN A 1 122 ? -19.896 -9.191 36.164 1.00 91.81 122 ASN A O 1
ATOM 922 N N . GLY A 1 123 ? -18.151 -7.794 36.469 1.00 92.00 123 GLY A N 1
ATOM 923 C CA . GLY A 1 123 ? -18.515 -6.882 35.390 1.00 92.00 123 GLY A CA 1
ATOM 924 C C . GLY A 1 123 ? -18.333 -7.509 34.003 1.00 92.00 123 GLY A C 1
ATOM 925 O O . GLY A 1 123 ? -17.585 -8.468 33.814 1.00 92.00 123 GLY A O 1
ATOM 926 N N . GLY A 1 124 ? -19.035 -6.948 33.026 1.00 92.69 124 GLY A N 1
ATOM 927 C CA . GLY A 1 124 ? -18.967 -7.341 31.626 1.00 92.69 124 GLY A CA 1
ATOM 928 C C . GLY A 1 124 ? -17.787 -6.701 30.899 1.00 92.69 124 GLY A C 1
ATOM 929 O O . GLY A 1 124 ? -17.211 -5.707 31.353 1.00 92.69 124 GLY A O 1
ATOM 930 N N . THR A 1 125 ? -17.457 -7.270 29.744 1.00 93.94 125 THR A N 1
ATOM 931 C CA . THR A 1 125 ? -16.431 -6.757 28.837 1.00 93.94 125 THR A CA 1
ATOM 932 C C . THR A 1 125 ? -17.008 -6.630 27.439 1.00 93.94 125 THR A C 1
ATOM 934 O O . THR A 1 125 ? -17.583 -7.586 26.912 1.00 93.94 125 THR A O 1
ATOM 937 N N . ILE A 1 126 ? -16.823 -5.464 26.827 1.00 94.38 126 ILE A N 1
ATOM 938 C CA . ILE A 1 126 ? -17.169 -5.199 25.431 1.00 94.38 126 ILE A CA 1
ATOM 939 C C . ILE A 1 126 ? -15.923 -4.773 24.658 1.00 94.38 126 ILE A C 1
ATOM 941 O O . ILE A 1 126 ? -14.979 -4.221 25.224 1.00 94.38 126 ILE A O 1
ATOM 945 N N . GLN A 1 127 ? -15.938 -5.025 23.357 1.00 94.12 127 GLN A N 1
ATOM 946 C CA . GLN A 1 127 ? -14.881 -4.652 22.429 1.00 94.12 127 GLN A CA 1
ATOM 947 C C . GLN A 1 127 ? -15.500 -3.890 21.260 1.00 94.12 127 GLN A C 1
ATOM 949 O O . GLN A 1 127 ? -16.431 -4.387 20.627 1.00 94.12 127 GLN A O 1
ATOM 954 N N . ALA A 1 128 ? -14.965 -2.711 20.955 1.00 92.25 128 ALA A N 1
ATOM 955 C CA . ALA A 1 128 ? -15.158 -2.048 19.673 1.00 92.25 128 ALA A CA 1
ATOM 956 C C . ALA A 1 128 ? -13.965 -2.340 18.763 1.00 92.25 128 ALA A C 1
ATOM 958 O O . ALA A 1 128 ? -12.813 -2.161 19.159 1.00 92.25 128 ALA A O 1
ATOM 959 N N . SER A 1 129 ? -14.232 -2.796 17.548 1.00 89.56 129 SER A N 1
ATOM 960 C CA . SER A 1 129 ? -13.214 -3.124 16.556 1.00 89.56 129 SER A CA 1
ATOM 961 C C . SER A 1 129 ? -13.504 -2.365 15.262 1.00 89.56 129 SER A C 1
ATOM 963 O O . SER A 1 129 ? -14.604 -2.505 14.711 1.00 89.56 129 SER A O 1
ATOM 965 N N . PRO A 1 130 ? -12.554 -1.554 14.767 1.00 88.44 130 PRO A N 1
ATOM 966 C CA . PRO A 1 130 ? -12.718 -0.822 13.528 1.00 88.44 130 PRO A CA 1
ATOM 967 C C . PRO A 1 130 ? -12.372 -1.743 12.353 1.00 88.44 130 PRO A C 1
ATOM 969 O O . PRO A 1 130 ? -11.545 -2.650 12.457 1.00 88.44 130 PRO A O 1
ATOM 972 N N . SER A 1 131 ? -12.964 -1.470 11.205 1.00 85.00 131 SER A N 1
ATOM 973 C CA . SER A 1 131 ? -12.555 -1.992 9.911 1.00 85.00 131 SER A CA 1
ATOM 974 C C . SER A 1 131 ? -12.520 -0.836 8.920 1.00 85.00 131 SER A C 1
ATOM 976 O O . SER A 1 131 ? -13.356 0.066 8.990 1.00 85.00 131 SER A O 1
ATOM 978 N N . GLY A 1 132 ? -11.543 -0.844 8.017 1.00 79.81 132 GLY A N 1
ATOM 979 C CA . GLY A 1 132 ? -11.296 0.273 7.110 1.00 79.81 132 GLY A CA 1
ATOM 980 C C . GLY A 1 132 ? -10.737 1.515 7.803 1.00 79.81 132 GLY A C 1
ATOM 981 O O . GLY A 1 132 ? -10.243 1.437 8.928 1.00 79.81 132 GLY A O 1
ATOM 982 N N . GLY A 1 133 ? -10.792 2.653 7.100 1.00 74.81 133 GLY A N 1
ATOM 983 C CA . GLY A 1 133 ? -10.158 3.907 7.518 1.00 74.81 133 GLY A CA 1
ATOM 984 C C . GLY A 1 133 ? -8.629 3.810 7.659 1.00 74.81 133 GLY A C 1
ATOM 985 O O . GLY A 1 133 ? -8.034 2.746 7.493 1.00 74.81 133 GLY A O 1
ATOM 986 N N . SER A 1 134 ? -7.966 4.925 7.960 1.00 73.88 134 SER A N 1
ATOM 987 C CA . SER A 1 134 ? -6.551 4.926 8.350 1.00 73.88 134 SER A CA 1
ATOM 988 C C . SER A 1 134 ? -6.299 5.825 9.552 1.00 73.88 134 SER A C 1
ATOM 990 O O . SER A 1 134 ? -7.062 6.746 9.838 1.00 73.88 134 SER A O 1
ATOM 992 N N . GLY A 1 135 ? -5.198 5.545 10.251 1.00 75.06 135 GLY A N 1
ATOM 993 C CA . GLY A 1 135 ? -4.770 6.282 11.434 1.00 75.06 135 GLY A CA 1
ATOM 994 C C . GLY A 1 135 ? -5.030 5.538 12.741 1.00 75.06 135 GLY A C 1
ATOM 995 O O . GLY A 1 135 ? -5.472 4.390 12.762 1.00 75.06 135 GLY A O 1
ATOM 996 N N . ASN A 1 136 ? -4.702 6.208 13.845 1.00 81.31 136 ASN A N 1
ATOM 997 C CA . ASN A 1 136 ? -4.921 5.686 15.188 1.00 81.31 136 ASN A CA 1
ATOM 998 C C . ASN A 1 136 ? -6.365 5.958 15.616 1.00 81.31 136 ASN A C 1
ATOM 1000 O O . ASN A 1 136 ? -6.821 7.101 15.578 1.00 81.31 136 ASN A O 1
ATOM 1004 N N . TYR A 1 137 ? -7.056 4.920 16.076 1.00 85.88 137 TYR A N 1
ATOM 1005 C CA . TYR A 1 137 ? -8.412 5.029 16.605 1.00 85.88 137 TYR A CA 1
ATOM 1006 C C . TYR A 1 137 ? -8.386 5.205 18.122 1.00 85.88 137 TYR A C 1
ATOM 1008 O O . TYR A 1 137 ? -7.594 4.579 18.821 1.00 85.88 137 TYR A O 1
ATOM 1016 N N . THR A 1 138 ? -9.264 6.060 18.637 1.00 87.38 138 THR A N 1
ATOM 1017 C CA . THR A 1 138 ? -9.538 6.174 20.073 1.00 87.38 138 THR A CA 1
ATOM 1018 C C . THR A 1 138 ? -11.032 5.990 20.282 1.00 87.38 138 THR A C 1
ATOM 1020 O O . THR A 1 138 ? -11.830 6.688 19.660 1.00 87.38 138 THR A O 1
ATOM 1023 N N . TYR A 1 139 ? -11.405 5.052 21.147 1.00 90.56 139 TYR A N 1
ATOM 1024 C CA . TYR A 1 139 ? -12.796 4.748 21.481 1.00 90.56 139 TYR A CA 1
ATOM 1025 C C . TYR A 1 139 ? -13.160 5.461 22.768 1.00 90.56 139 TYR A C 1
ATOM 1027 O O . TYR A 1 139 ? -12.341 5.482 23.685 1.00 90.56 139 TYR A O 1
ATOM 1035 N N . THR A 1 140 ? -14.372 6.008 22.861 1.00 91.62 140 THR A N 1
ATOM 1036 C CA . THR A 1 140 ? -14.859 6.645 24.088 1.00 91.62 140 THR A CA 1
ATOM 1037 C C . THR A 1 140 ? -16.250 6.139 24.413 1.00 91.62 140 THR A C 1
ATOM 1039 O O . THR A 1 140 ? -17.163 6.296 23.618 1.00 91.62 140 THR A O 1
ATOM 1042 N N . LEU A 1 141 ? -16.437 5.591 25.611 1.00 90.25 141 LEU A N 1
ATOM 1043 C CA . LEU A 1 141 ? -17.771 5.331 26.130 1.00 90.25 141 LEU A CA 1
ATOM 1044 C C . LEU A 1 141 ? -18.474 6.659 26.403 1.00 90.25 141 LEU A C 1
ATOM 1046 O O . LEU A 1 141 ? -18.137 7.377 27.352 1.00 90.25 141 LEU A O 1
ATOM 1050 N N . LEU A 1 142 ? -19.461 6.983 25.570 1.00 86.94 142 LEU A N 1
ATOM 1051 C CA . LEU A 1 142 ? -20.276 8.179 25.736 1.00 86.94 142 LEU A CA 1
ATOM 1052 C C . LEU A 1 142 ? -20.989 8.149 27.092 1.00 86.94 142 LEU A C 1
ATOM 1054 O O . LEU A 1 142 ? -21.290 7.087 27.634 1.00 86.94 142 LEU A O 1
ATOM 1058 N N . TYR A 1 143 ? -21.224 9.336 27.654 1.00 83.81 143 TYR A N 1
ATOM 1059 C CA . TYR A 1 143 ? -21.760 9.575 29.004 1.00 83.81 143 TYR A CA 1
ATOM 1060 C C . TYR A 1 143 ? -20.862 9.140 30.176 1.00 83.81 143 TYR A C 1
ATOM 1062 O O . TYR A 1 143 ? -20.949 9.746 31.241 1.00 83.81 143 TYR A O 1
ATOM 1070 N N . TYR A 1 144 ? -19.970 8.163 29.987 1.00 84.75 144 TYR A N 1
ATOM 1071 C CA . TYR A 1 144 ? -19.035 7.684 31.014 1.00 84.75 144 TYR A CA 1
ATOM 1072 C C . TYR A 1 144 ? -17.620 8.266 30.875 1.00 84.75 144 TYR A C 1
ATOM 1074 O O . TYR A 1 144 ? -16.849 8.229 31.830 1.00 84.75 144 TYR A O 1
ATOM 1082 N N . GLY A 1 145 ? -17.258 8.795 29.700 1.00 84.25 145 GLY A N 1
ATOM 1083 C CA . GLY A 1 145 ? -15.979 9.475 29.453 1.00 84.25 145 GLY A CA 1
ATOM 1084 C C . GLY A 1 145 ? -14.747 8.562 29.472 1.00 84.25 145 GLY A C 1
ATOM 1085 O O . GLY A 1 145 ? -13.620 9.047 29.397 1.00 84.25 145 GLY A O 1
ATOM 1086 N N . MET A 1 146 ? -14.939 7.245 29.568 1.00 86.56 146 MET A N 1
ATOM 1087 C CA . MET A 1 146 ? -13.849 6.273 29.542 1.00 86.56 146 MET A CA 1
ATOM 1088 C C . MET A 1 146 ? -13.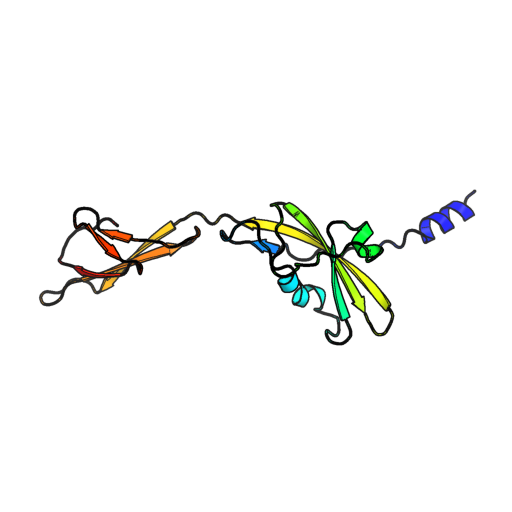339 6.127 28.115 1.00 86.56 146 MET A C 1
ATOM 1090 O O . MET A 1 146 ? -14.120 5.800 27.224 1.00 86.56 146 MET A O 1
ATOM 1094 N N . SER A 1 147 ? -12.040 6.324 27.905 1.00 90.38 147 SER A N 1
ATOM 1095 C CA . SER A 1 147 ? -11.403 6.127 26.605 1.00 90.38 147 SER A CA 1
ATOM 1096 C C . SER A 1 147 ? -10.467 4.925 26.610 1.00 90.38 147 SER A C 1
ATOM 1098 O O . SER A 1 147 ? -9.863 4.584 27.627 1.00 90.38 147 SER A O 1
ATOM 1100 N N . SER A 1 148 ? -10.371 4.257 25.466 1.00 88.69 148 SER A N 1
ATOM 1101 C CA . SER A 1 148 ? -9.509 3.097 25.270 1.00 88.69 148 SER A CA 1
ATOM 1102 C C . SER A 1 148 ? -8.905 3.164 23.870 1.00 88.69 148 SER A C 1
ATOM 1104 O O . SER A 1 148 ? -9.662 3.283 22.909 1.00 88.69 148 SER A O 1
ATOM 1106 N N . PRO A 1 149 ? -7.574 3.086 23.708 1.00 86.44 149 PRO A N 1
ATOM 1107 C CA . PRO A 1 149 ? -6.948 2.958 22.389 1.00 86.44 149 PRO A CA 1
ATOM 1108 C C . PRO A 1 149 ? -7.192 1.585 21.751 1.00 86.44 149 PRO A C 1
ATOM 1110 O O . PRO A 1 149 ? -7.217 1.460 20.531 1.00 86.44 149 PRO A O 1
ATOM 1113 N N . SER A 1 150 ? -7.375 0.541 22.568 1.00 89.25 150 SER A N 1
ATOM 1114 C CA . SER A 1 150 ? -7.621 -0.819 22.079 1.00 89.25 150 SER A CA 1
ATOM 1115 C C . SER A 1 150 ? -9.088 -1.081 21.754 1.00 89.25 150 SER A C 1
ATOM 1117 O O . SER A 1 150 ? -9.381 -2.083 21.114 1.00 89.25 150 SER A O 1
ATOM 1119 N N . GLY A 1 151 ? -10.007 -0.229 22.220 1.00 90.69 151 GLY A N 1
ATOM 1120 C CA . GLY A 1 151 ? -11.454 -0.436 22.100 1.00 90.69 151 GLY A CA 1
ATOM 1121 C C . GLY A 1 151 ? -12.017 -1.480 23.064 1.00 90.69 151 GLY A C 1
ATOM 1122 O O . GLY A 1 151 ? -13.214 -1.755 23.018 1.00 90.69 151 GLY A O 1
ATOM 1123 N N . LEU A 1 152 ? -11.180 -2.041 23.943 1.00 93.44 152 LEU A N 1
ATOM 1124 C CA . LEU A 1 152 ? -11.599 -2.953 25.003 1.00 93.44 152 LEU A CA 1
ATOM 1125 C C . LEU A 1 152 ? -12.041 -2.146 26.228 1.00 93.44 152 LEU A C 1
ATOM 1127 O O . LEU A 1 152 ? -11.272 -1.325 26.737 1.00 93.44 152 LEU A O 1
ATOM 1131 N N . PHE A 1 153 ? -13.249 -2.419 26.719 1.00 94.25 153 PHE A N 1
ATOM 1132 C CA . PHE A 1 153 ? -13.793 -1.857 27.953 1.00 94.25 153 PHE A CA 1
ATOM 1133 C C . PHE A 1 153 ? -14.251 -2.994 28.867 1.00 94.25 153 PHE A C 1
ATOM 1135 O O . PHE A 1 153 ? -15.162 -3.743 28.519 1.00 94.25 153 PHE A O 1
ATOM 1142 N N . SER A 1 154 ? -13.611 -3.129 30.028 1.00 93.88 154 SER A N 1
ATOM 1143 C CA . SER A 1 154 ? -13.862 -4.188 31.015 1.00 93.88 154 SER A CA 1
ATOM 1144 C C . SER A 1 154 ? -14.458 -3.637 32.310 1.00 93.88 154 SER A C 1
ATOM 1146 O O . SER A 1 154 ? -14.376 -2.439 32.576 1.00 93.88 154 SER A O 1
ATOM 1148 N N . ASN A 1 155 ? -14.973 -4.530 33.160 1.00 91.56 155 ASN A N 1
ATOM 1149 C CA . ASN A 1 155 ? -15.587 -4.198 34.453 1.00 91.56 155 ASN A CA 1
ATOM 1150 C C . ASN A 1 155 ? -16.811 -3.276 34.324 1.00 91.56 155 ASN A C 1
ATOM 1152 O O . ASN A 1 155 ? -17.071 -2.446 35.194 1.00 91.56 155 ASN A O 1
ATOM 1156 N N . LEU A 1 156 ? -17.561 -3.421 33.232 1.00 92.38 156 LEU A N 1
ATOM 1157 C CA . LEU A 1 156 ? -18.790 -2.672 33.008 1.00 92.38 156 LEU A CA 1
ATOM 1158 C C . LEU A 1 156 ? -19.944 -3.284 33.804 1.00 92.38 156 LEU A C 1
ATOM 1160 O O . LEU A 1 156 ? -20.074 -4.505 33.901 1.00 92.38 156 LEU A O 1
ATOM 1164 N N . ASN A 1 157 ? -20.803 -2.435 34.354 1.00 91.94 157 ASN A N 1
ATOM 1165 C CA . ASN A 1 157 ? -22.041 -2.877 34.986 1.00 91.94 157 ASN A CA 1
ATOM 1166 C C . ASN A 1 157 ? -23.081 -3.251 33.917 1.00 91.94 157 ASN A C 1
ATOM 1168 O O . ASN A 1 157 ? -22.908 -2.978 32.731 1.00 91.94 157 ASN A O 1
ATOM 1172 N N . ALA A 1 158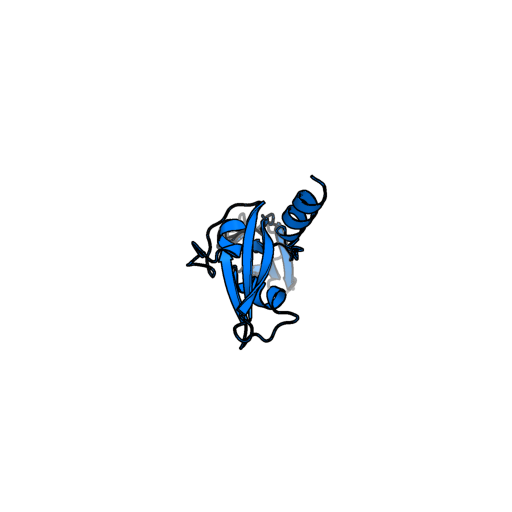 ? -24.184 -3.881 34.320 1.00 90.06 158 ALA A N 1
ATOM 1173 C CA . ALA A 1 158 ? -25.297 -4.100 33.401 1.00 90.06 158 ALA A CA 1
ATOM 1174 C C . ALA A 1 158 ? -25.863 -2.749 32.932 1.00 90.06 158 ALA A C 1
ATOM 1176 O O . ALA A 1 158 ? -26.171 -1.883 33.751 1.00 90.06 158 ALA A O 1
ATOM 1177 N N . GLY A 1 159 ? -25.999 -2.573 31.618 1.00 89.12 159 GLY A N 1
ATOM 1178 C CA . GLY A 1 159 ? -26.483 -1.328 31.037 1.00 89.12 159 GLY A CA 1
ATOM 1179 C C . GLY A 1 159 ? -26.308 -1.270 29.524 1.00 89.12 159 GLY A C 1
ATOM 1180 O O . GLY A 1 159 ? -25.739 -2.172 28.910 1.00 89.12 159 GLY A O 1
ATOM 1181 N N . ASN A 1 160 ? -26.804 -0.180 28.943 1.00 89.50 160 ASN A N 1
ATOM 1182 C CA . ASN A 1 160 ? -26.610 0.143 27.537 1.00 89.50 160 ASN A CA 1
ATOM 1183 C C . ASN A 1 160 ? -25.433 1.107 27.410 1.00 89.50 160 ASN A C 1
ATOM 1185 O O . ASN A 1 160 ? -25.390 2.132 28.090 1.00 89.50 160 ASN A O 1
ATOM 1189 N N . TYR A 1 161 ? -24.506 0.781 26.519 1.00 89.12 161 TYR A N 1
ATOM 1190 C CA . TYR A 1 161 ? -23.298 1.555 26.282 1.00 89.12 161 TYR A CA 1
ATOM 1191 C C . TYR A 1 161 ? -23.255 2.010 24.828 1.00 89.12 161 TYR A C 1
ATOM 1193 O O . TYR A 1 161 ? -23.515 1.217 23.923 1.00 89.12 161 TYR A O 1
ATOM 1201 N N . THR A 1 162 ? -22.895 3.274 24.618 1.00 89.19 162 THR A N 1
ATOM 1202 C CA . THR A 1 162 ? -22.624 3.833 23.290 1.00 89.19 162 THR A CA 1
ATOM 1203 C C . THR A 1 162 ? -21.139 4.155 23.208 1.00 89.19 162 THR A C 1
ATOM 1205 O O . THR A 1 162 ? -20.599 4.775 24.126 1.00 89.19 162 THR A O 1
ATOM 1208 N N . ILE A 1 163 ? -20.495 3.703 22.135 1.00 86.50 163 ILE A N 1
ATOM 1209 C CA . ILE A 1 163 ? -19.069 3.897 21.840 1.00 86.50 163 ILE A CA 1
ATOM 1210 C C . ILE A 1 163 ? -18.943 4.872 20.673 1.00 86.50 163 ILE A C 1
ATOM 1212 O O . ILE A 1 163 ? -19.789 4.760 19.756 1.00 86.50 163 ILE A O 1
#